Protein AF-A0A9C8DZJ9-F1 (afdb_monomer)

Nearest PDB structures (foldseek):
  3o9x-assembly1_A  TM=4.289E-01  e=2.524E-07  Escherichia coli K-12
  3ga8-assembly1_A  TM=6.488E-01  e=3.042E-04  Escherichia coli K-12
  2kz8-assembly1_A  TM=3.791E-01  e=4.419E-04  Escherichia coli K-12
  3f51-assembly1_A  TM=9.260E-01  e=3.902E-01  Corynebacterium glutamicum
  2auw-assembly1_B  TM=8.516E-01  e=7.271E-01  Nitrosomonas europaea

Radius of gyration: 18.03 Å; Cα contacts (8 Å, |Δi|>4): 158; chains: 1; bounding box: 41×36×46 Å

Solvent-accessible surface area (backbone atoms only — not comparable to full-atom values): 6748 Å² total; per-residue (Å²): 131,87,79,79,80,44,68,26,91,85,73,76,72,28,51,46,39,82,45,65,39,67,48,78,48,75,54,99,89,45,75,49,73,44,66,73,40,46,35,29,34,15,83,74,76,68,52,71,48,67,48,73,73,34,46,56,53,39,50,20,53,54,50,31,54,50,23,52,76,71,76,39,78,30,26,66,54,50,48,52,54,38,51,75,69,73,45,52,58,56,57,49,10,60,75,73,76,44,50,42,68,58,44,50,28,29,51,66,30,76,44,83,78,84,84,132

pLDDT: mean 92.78, std 9.52, range [38.88, 98.19]

Structure (mmCIF, N/CA/C/O backbone):
data_AF-A0A9C8DZJ9-F1
#
_entry.id   AF-A0A9C8DZJ9-F1
#
loop_
_atom_site.group_PDB
_atom_site.id
_atom_site.type_symbol
_atom_site.label_atom_id
_atom_site.label_alt_id
_atom_site.label_comp_id
_atom_site.label_asym_id
_atom_site.label_entity_id
_atom_site.label_seq_id
_atom_site.pdbx_PDB_ins_code
_atom_site.Cartn_x
_atom_site.Cartn_y
_atom_site.Cartn_z
_atom_site.occupancy
_atom_site.B_iso_or_equiv
_atom_site.auth_seq_id
_atom_site.auth_comp_id
_atom_site.auth_asym_id
_atom_site.auth_atom_id
_atom_site.pdbx_PDB_model_num
ATOM 1 N N . MET A 1 1 ? 10.334 19.711 -7.697 1.00 38.88 1 MET A N 1
ATOM 2 C CA . MET A 1 1 ? 10.594 18.361 -7.156 1.00 38.88 1 MET A CA 1
ATOM 3 C C . MET A 1 1 ? 11.655 17.738 -8.043 1.00 38.88 1 MET A C 1
ATOM 5 O O . MET A 1 1 ? 11.349 17.443 -9.191 1.00 38.88 1 MET A O 1
ATOM 9 N N . ASN A 1 2 ? 12.906 17.665 -7.581 1.00 43.28 2 ASN A N 1
ATOM 10 C CA . ASN A 1 2 ? 13.968 17.003 -8.340 1.00 43.28 2 ASN A CA 1
ATOM 11 C C . ASN A 1 2 ? 13.643 15.510 -8.382 1.00 43.28 2 ASN A C 1
ATOM 13 O O . ASN A 1 2 ? 13.609 14.865 -7.340 1.00 43.28 2 ASN A O 1
ATOM 17 N N . GLN A 1 3 ? 13.353 14.977 -9.567 1.00 57.81 3 GLN A N 1
ATOM 18 C CA . GLN A 1 3 ? 13.368 13.535 -9.776 1.00 57.81 3 GLN A CA 1
ATOM 19 C C . GLN A 1 3 ? 14.830 13.099 -9.705 1.00 57.81 3 GLN A C 1
ATOM 21 O O . GLN A 1 3 ? 15.605 13.382 -10.619 1.00 57.81 3 GLN A O 1
ATOM 26 N N . GLU A 1 4 ? 15.223 12.470 -8.600 1.00 70.25 4 GLU A N 1
ATOM 27 C CA . GLU A 1 4 ? 16.491 11.754 -8.544 1.00 70.25 4 GLU A CA 1
ATOM 28 C C . GLU A 1 4 ? 16.457 10.644 -9.592 1.00 70.25 4 GLU A C 1
ATOM 30 O O . GLU A 1 4 ? 15.623 9.738 -9.561 1.00 70.25 4 GLU A O 1
ATOM 35 N N . LYS A 1 5 ? 17.344 10.764 -10.575 1.00 82.06 5 LYS A N 1
ATOM 36 C CA . LYS A 1 5 ? 17.536 9.766 -11.619 1.00 82.06 5 LYS A CA 1
ATOM 37 C C . LYS A 1 5 ? 18.337 8.617 -11.024 1.00 82.06 5 LYS A C 1
ATOM 39 O O . LYS A 1 5 ? 19.529 8.762 -10.764 1.00 82.06 5 LYS A O 1
ATOM 44 N N . ILE A 1 6 ? 17.679 7.485 -10.796 1.00 91.12 6 ILE A N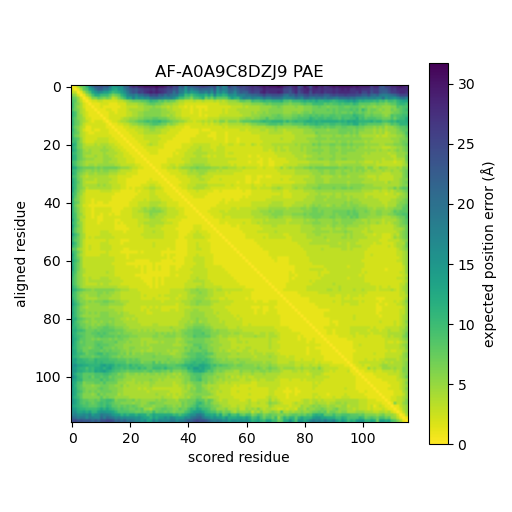 1
ATOM 45 C CA . ILE A 1 6 ? 18.324 6.284 -10.261 1.00 91.12 6 ILE A CA 1
ATOM 46 C C . ILE A 1 6 ? 18.882 5.479 -11.435 1.00 91.12 6 ILE A C 1
ATOM 48 O O . ILE A 1 6 ? 18.128 5.009 -12.288 1.00 91.12 6 ILE A O 1
ATOM 52 N N . LEU A 1 7 ? 20.204 5.323 -11.495 1.00 94.94 7 LEU A N 1
ATOM 53 C CA . LEU A 1 7 ? 20.857 4.487 -12.502 1.00 94.94 7 LEU A CA 1
ATOM 54 C C . LEU A 1 7 ? 20.521 3.009 -12.261 1.00 94.94 7 LEU A C 1
ATOM 56 O O . LEU A 1 7 ? 20.497 2.539 -11.124 1.00 94.94 7 LEU A O 1
ATOM 60 N N . CYS A 1 8 ? 20.268 2.260 -13.331 1.00 95.75 8 CYS A N 1
ATOM 61 C CA . CYS A 1 8 ? 19.975 0.837 -13.244 1.00 95.75 8 CYS A CA 1
ATOM 62 C C . CYS A 1 8 ? 21.192 0.058 -12.712 1.00 95.75 8 CYS A C 1
ATOM 64 O O . CYS A 1 8 ? 22.240 0.081 -13.362 1.00 95.75 8 CYS A O 1
ATOM 66 N N . PRO A 1 9 ? 21.046 -0.717 -11.621 1.00 94.69 9 PRO A N 1
ATOM 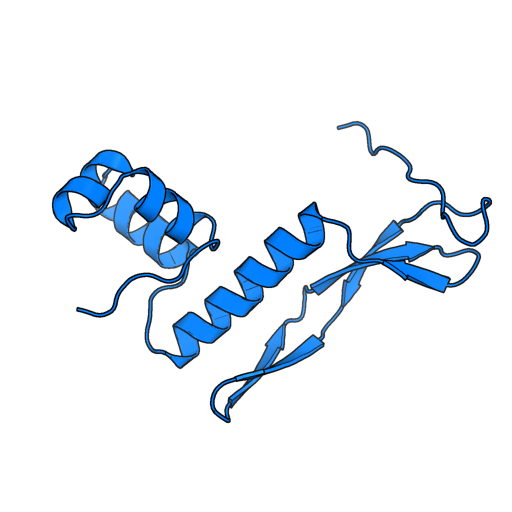67 C CA . PRO A 1 9 ? 22.156 -1.463 -11.025 1.00 94.69 9 PRO A CA 1
ATOM 68 C C . PRO A 1 9 ? 22.577 -2.692 -11.845 1.00 94.69 9 PRO A C 1
ATOM 70 O O . PRO A 1 9 ? 23.585 -3.313 -11.540 1.00 94.69 9 PRO A O 1
ATOM 73 N N . VAL A 1 10 ? 21.794 -3.079 -12.860 1.00 96.38 10 VAL A N 1
ATOM 74 C CA . VAL A 1 10 ? 22.058 -4.276 -13.676 1.00 96.38 10 VAL A CA 1
ATOM 75 C C . VAL A 1 10 ? 22.830 -3.949 -14.947 1.00 96.38 10 VAL A C 1
ATOM 77 O O . VAL A 1 10 ? 23.724 -4.693 -15.332 1.00 96.38 10 VAL A O 1
ATOM 80 N N . CYS A 1 11 ? 22.463 -2.870 -15.641 1.00 96.19 11 CYS A N 1
ATOM 81 C CA . CYS A 1 11 ? 23.101 -2.519 -16.912 1.00 96.19 11 CYS A CA 1
ATOM 82 C C . CYS A 1 11 ? 23.980 -1.276 -16.851 1.00 96.19 11 CYS A C 1
ATOM 84 O O . CYS A 1 11 ? 24.621 -0.988 -17.861 1.00 96.19 11 CYS A O 1
ATOM 86 N N . GLU A 1 12 ? 23.933 -0.526 -15.743 1.00 93.88 12 GLU A N 1
ATOM 87 C CA . GLU A 1 12 ? 24.709 0.697 -15.484 1.00 93.88 12 GLU A CA 1
ATOM 88 C C . GLU A 1 12 ? 24.602 1.768 -16.587 1.00 93.88 12 GLU A C 1
ATOM 90 O O . GLU A 1 12 ? 25.421 2.676 -16.685 1.00 93.88 12 GLU A O 1
ATOM 95 N N . ARG A 1 13 ? 23.578 1.669 -17.444 1.00 92.81 13 ARG A N 1
ATOM 96 C CA . ARG A 1 13 ? 23.386 2.529 -18.622 1.00 92.81 13 ARG A CA 1
ATOM 97 C C . ARG A 1 13 ? 22.026 3.208 -18.641 1.00 92.81 13 ARG A C 1
ATOM 99 O O . ARG A 1 13 ? 21.937 4.384 -18.970 1.00 92.81 13 ARG A O 1
ATOM 106 N N . GLY A 1 14 ? 20.962 2.466 -18.343 1.00 93.06 14 GLY A N 1
ATOM 107 C CA . GLY A 1 14 ? 19.607 3.012 -18.323 1.00 93.06 14 GLY A CA 1
ATOM 108 C C . GLY A 1 14 ? 19.238 3.598 -16.964 1.00 93.06 14 GLY A C 1
ATOM 109 O O . GLY A 1 14 ? 19.707 3.123 -15.935 1.00 93.06 14 GLY A O 1
ATOM 110 N N . GLU A 1 15 ? 18.350 4.586 -16.957 1.00 95.94 15 GLU A N 1
ATOM 111 C CA . GLU A 1 15 ? 17.723 5.117 -15.742 1.00 95.94 15 GLU A CA 1
ATOM 112 C C . GLU A 1 15 ? 16.469 4.296 -15.404 1.00 95.94 15 GLU A C 1
ATOM 114 O O . GLU A 1 15 ? 15.740 3.866 -16.301 1.00 95.94 15 GLU A O 1
ATOM 119 N N . LEU A 1 16 ? 16.224 4.046 -14.119 1.00 96.25 16 LEU A N 1
ATOM 120 C CA . LEU A 1 16 ? 14.994 3.421 -13.645 1.00 96.25 16 LEU A CA 1
ATOM 121 C C . LEU A 1 16 ? 13.822 4.392 -13.802 1.00 96.25 16 LEU A C 1
ATOM 123 O O . LEU A 1 16 ? 13.874 5.529 -13.335 1.00 96.25 16 LEU A O 1
ATOM 127 N N . VAL A 1 17 ? 12.749 3.924 -14.437 1.00 96.06 17 VAL A N 1
ATOM 128 C CA . VAL A 1 17 ? 11.539 4.708 -14.688 1.00 96.06 17 VAL A CA 1
ATOM 129 C C . VAL A 1 17 ? 10.389 4.138 -13.874 1.00 96.06 17 VAL A C 1
ATOM 131 O O . VAL A 1 17 ? 10.104 2.944 -13.949 1.00 96.06 17 VAL A O 1
ATOM 134 N N . PHE A 1 18 ? 9.708 5.002 -13.124 1.00 96.69 18 PHE A N 1
ATOM 135 C CA . PHE A 1 18 ? 8.505 4.646 -12.378 1.00 96.69 18 PHE A CA 1
ATOM 136 C C . PHE A 1 18 ? 7.393 4.166 -13.318 1.00 96.69 18 PHE A C 1
ATOM 138 O O . PHE A 1 18 ? 7.070 4.824 -14.310 1.00 96.69 18 PHE A O 1
ATOM 145 N N . LYS A 1 19 ? 6.769 3.045 -12.968 1.00 97.12 19 LYS A N 1
ATOM 146 C CA . LYS A 1 19 ? 5.643 2.442 -13.672 1.00 97.12 19 LYS A CA 1
ATOM 147 C C . LYS A 1 19 ? 4.595 1.931 -12.694 1.00 97.12 19 LYS A C 1
ATOM 149 O O . LYS A 1 19 ? 4.842 1.780 -11.497 1.00 97.12 19 LYS A O 1
ATOM 154 N N . LYS A 1 20 ? 3.416 1.665 -13.249 1.00 97.88 20 LYS A N 1
ATOM 155 C CA . LYS A 1 20 ? 2.323 0.973 -12.580 1.00 97.88 20 LYS A CA 1
ATOM 156 C C . LYS A 1 20 ? 1.801 -0.154 -13.454 1.00 97.88 20 LYS A C 1
ATOM 158 O O . LYS A 1 20 ? 1.801 -0.017 -14.679 1.00 97.88 20 LYS A O 1
ATOM 163 N N . SER A 1 21 ? 1.361 -1.236 -12.832 1.00 96.88 21 SER A N 1
ATOM 164 C CA . SER A 1 21 ? 0.703 -2.342 -13.519 1.00 96.88 21 SER A CA 1
ATOM 165 C C . SER A 1 21 ? -0.354 -2.998 -12.643 1.00 96.88 21 SER A C 1
ATOM 167 O O . SER A 1 21 ? -0.333 -2.897 -11.413 1.00 96.88 21 SER A O 1
ATOM 169 N N . ALA A 1 22 ? -1.261 -3.709 -13.308 1.00 97.56 22 ALA A N 1
ATOM 170 C CA . ALA A 1 2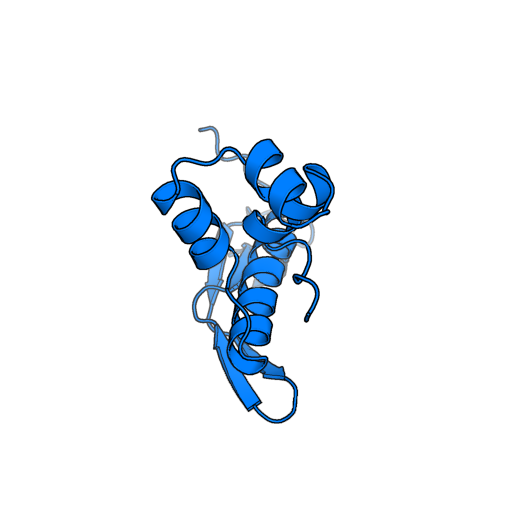2 ? -2.204 -4.579 -12.642 1.00 97.56 22 ALA A CA 1
ATOM 171 C C . ALA A 1 22 ? -1.488 -5.802 -12.054 1.00 97.56 22 ALA A C 1
ATOM 173 O O . ALA A 1 22 ? -0.611 -6.390 -12.690 1.00 97.56 22 ALA A O 1
ATOM 174 N N . SER A 1 23 ? -1.870 -6.210 -10.847 1.00 97.12 23 SER A N 1
ATOM 175 C CA . SER A 1 23 ? -1.464 -7.485 -10.251 1.00 97.12 23 SER A CA 1
ATOM 176 C C . SER A 1 23 ? -2.637 -8.133 -9.533 1.00 97.12 23 SER A C 1
ATOM 178 O O . SER A 1 23 ? -3.382 -7.469 -8.808 1.00 97.12 23 SER A O 1
ATOM 180 N N . SER A 1 24 ? -2.790 -9.438 -9.736 1.00 97.69 24 SER A N 1
ATOM 181 C CA . SER A 1 24 ? -3.831 -10.238 -9.096 1.00 97.69 24 SER A CA 1
ATOM 182 C C . SER A 1 24 ? -3.306 -10.915 -7.832 1.00 97.69 24 SER A C 1
ATOM 184 O O . SER A 1 24 ? -2.184 -11.421 -7.794 1.00 97.69 24 SER A O 1
ATOM 186 N N . TYR A 1 25 ? -4.147 -10.946 -6.806 1.00 97.44 25 TYR A N 1
ATOM 187 C CA . TYR A 1 25 ? -3.862 -11.482 -5.482 1.00 97.44 25 TYR A CA 1
ATOM 188 C C . TYR A 1 25 ? -4.997 -12.398 -5.029 1.00 97.44 25 TYR A C 1
ATOM 190 O O . TYR A 1 25 ? -6.131 -12.285 -5.494 1.00 97.44 25 TYR A O 1
ATOM 198 N N . ARG A 1 26 ? -4.689 -13.278 -4.073 1.00 97.12 26 ARG A N 1
ATOM 199 C CA . ARG A 1 26 ? -5.667 -14.139 -3.406 1.00 97.12 26 ARG A CA 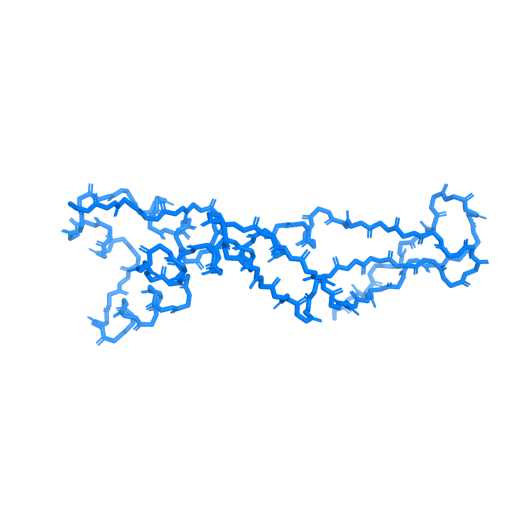1
ATOM 200 C C . ARG A 1 26 ? -5.547 -13.991 -1.898 1.00 97.12 26 ARG A C 1
ATOM 202 O O . ARG A 1 26 ? -4.467 -14.187 -1.344 1.00 97.12 26 ARG A O 1
ATOM 209 N N . TYR A 1 27 ? -6.660 -13.711 -1.230 1.00 97.62 27 TYR A N 1
ATOM 210 C CA . TYR A 1 27 ? -6.727 -13.574 0.222 1.00 97.62 27 TYR A CA 1
ATOM 211 C C . TYR A 1 27 ? -8.003 -14.212 0.769 1.00 97.62 27 TYR A C 1
ATOM 213 O O . TYR A 1 27 ? -9.094 -13.932 0.286 1.00 97.62 27 TYR A O 1
ATOM 221 N N . LYS A 1 28 ? -7.874 -15.119 1.749 1.00 96.44 28 LYS A N 1
ATOM 222 C CA . LYS A 1 28 ? -9.001 -15.867 2.353 1.00 96.44 28 LYS A CA 1
ATOM 223 C C . LYS A 1 28 ? -9.967 -16.498 1.329 1.00 96.44 28 LYS A C 1
ATOM 225 O O . LYS A 1 28 ? -11.161 -16.604 1.567 1.00 96.44 28 LYS A O 1
ATOM 230 N N . GLY A 1 29 ? -9.442 -16.938 0.184 1.00 96.62 29 GLY A N 1
ATOM 231 C CA . GLY A 1 29 ? -10.238 -17.544 -0.891 1.00 96.62 29 GLY A CA 1
ATOM 232 C C . GLY A 1 29 ? -10.911 -16.551 -1.844 1.00 96.62 29 GLY A C 1
ATOM 233 O O . GLY A 1 29 ? -11.516 -16.999 -2.813 1.00 96.62 29 GLY A O 1
ATOM 234 N N . HIS A 1 30 ? -10.760 -15.246 -1.619 1.00 96.69 30 HIS A N 1
ATOM 235 C CA . HIS A 1 30 ? -11.182 -14.189 -2.532 1.00 96.69 30 HIS A CA 1
ATOM 236 C C . HIS A 1 30 ? -10.025 -13.793 -3.449 1.00 96.69 30 HIS A C 1
ATOM 238 O O . HIS A 1 30 ? -8.929 -13.490 -2.972 1.00 96.69 30 HIS A O 1
ATOM 244 N N . ASP A 1 31 ? -10.279 -13.784 -4.754 1.00 97.62 31 ASP A N 1
ATOM 245 C CA . ASP A 1 31 ? -9.350 -13.258 -5.750 1.00 97.62 31 ASP A CA 1
ATOM 246 C C . ASP A 1 31 ? -9.688 -11.783 -6.020 1.00 97.62 31 ASP A C 1
ATOM 248 O O . ASP A 1 31 ? -10.855 -11.427 -6.194 1.00 97.62 31 ASP A O 1
ATOM 252 N N . PHE A 1 32 ? -8.676 -10.917 -6.042 1.00 97.62 32 PHE A N 1
ATOM 253 C CA . PHE A 1 32 ? -8.830 -9.490 -6.334 1.00 97.62 32 PHE A CA 1
ATOM 254 C C . PHE A 1 32 ? -7.657 -8.975 -7.170 1.00 97.62 32 PHE A C 1
ATOM 256 O O . PHE A 1 32 ? -6.581 -9.571 -7.183 1.00 97.62 32 PHE A O 1
ATOM 263 N N . THR A 1 33 ? -7.862 -7.867 -7.883 1.00 97.94 33 THR A N 1
ATOM 264 C CA . THR A 1 33 ? -6.828 -7.238 -8.716 1.00 97.94 33 THR A CA 1
ATOM 265 C C . THR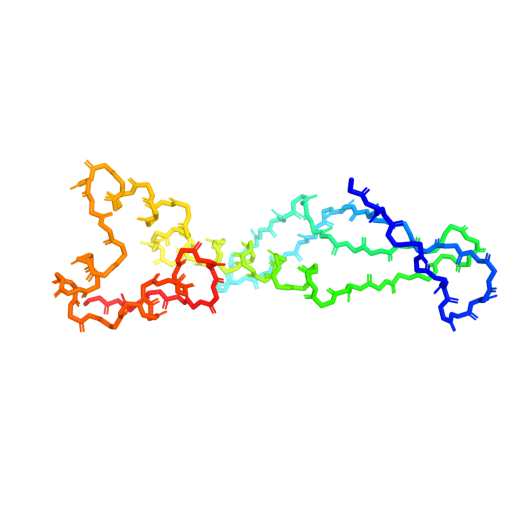 A 1 33 ? -6.623 -5.794 -8.287 1.00 97.94 33 THR A C 1
ATOM 267 O O . THR A 1 33 ? -7.585 -5.063 -8.059 1.00 97.94 33 THR A O 1
ATOM 270 N N . LEU A 1 34 ? -5.359 -5.397 -8.163 1.00 97.44 34 LEU A N 1
ATOM 271 C CA . LEU A 1 34 ? -4.951 -4.015 -7.946 1.00 97.44 34 LEU A CA 1
ATOM 272 C C . LEU A 1 34 ? -4.331 -3.483 -9.233 1.00 97.44 34 LEU A C 1
ATOM 274 O O . LEU A 1 34 ? -3.297 -3.988 -9.650 1.00 97.44 34 LEU A O 1
ATOM 278 N N . GLU A 1 35 ? -4.942 -2.459 -9.829 1.00 96.69 35 GLU A N 1
ATOM 279 C CA . GLU A 1 35 ? -4.536 -1.878 -11.125 1.00 96.69 35 GLU A CA 1
ATOM 280 C C . GLU A 1 35 ? -3.270 -1.000 -11.049 1.00 96.69 35 GLU A C 1
ATOM 282 O O . GLU A 1 35 ? -2.619 -0.730 -12.056 1.00 96.69 35 GLU A O 1
ATOM 287 N N . ASP A 1 36 ? -2.917 -0.542 -9.845 1.00 95.69 36 ASP A N 1
ATOM 288 C CA . ASP A 1 36 ? -1.921 0.509 -9.608 1.00 95.69 36 ASP A CA 1
ATOM 289 C C . ASP A 1 36 ? -0.732 0.030 -8.749 1.00 95.69 36 ASP A C 1
ATOM 291 O O . ASP A 1 36 ? -0.262 0.758 -7.865 1.00 95.69 36 ASP A O 1
ATOM 295 N N . ILE A 1 37 ? -0.239 -1.193 -8.965 1.00 97.94 37 ILE A N 1
ATOM 296 C CA . ILE A 1 37 ? 0.976 -1.664 -8.285 1.00 97.94 37 ILE A CA 1
ATOM 297 C C . ILE A 1 37 ? 2.192 -0.954 -8.862 1.00 97.94 37 ILE A C 1
ATOM 299 O O . ILE A 1 37 ? 2.452 -1.003 -10.059 1.00 97.94 37 ILE A O 1
ATOM 303 N N . GLU A 1 38 ? 2.934 -0.274 -7.995 1.00 98.19 38 GLU A N 1
ATOM 304 C CA . GLU A 1 38 ? 4.074 0.551 -8.376 1.00 98.19 38 GLU A CA 1
ATOM 305 C C . GLU A 1 38 ? 5.366 -0.256 -8.428 1.00 98.19 38 GLU A C 1
ATOM 307 O O . GLU A 1 38 ? 5.681 -1.003 -7.504 1.00 98.19 38 GLU A O 1
ATOM 312 N N . PHE A 1 39 ? 6.151 -0.030 -9.472 1.00 97.69 39 PHE A N 1
ATOM 313 C CA . PHE A 1 39 ? 7.496 -0.569 -9.624 1.00 97.69 39 PHE A CA 1
ATOM 314 C C . PHE A 1 39 ? 8.330 0.384 -10.480 1.00 97.69 39 PHE A C 1
ATOM 316 O O . PHE A 1 39 ? 7.836 1.381 -11.011 1.00 97.69 39 PHE A O 1
ATOM 323 N N . CYS A 1 40 ? 9.618 0.123 -10.584 1.00 97.31 40 CYS A N 1
ATOM 324 C CA . CYS A 1 40 ? 10.528 0.810 -11.475 1.00 97.31 40 CYS A CA 1
ATOM 325 C C . CYS A 1 40 ? 11.050 -0.176 -12.514 1.00 97.31 40 CYS A C 1
ATOM 327 O O . CYS A 1 40 ? 11.366 -1.316 -12.188 1.00 97.31 40 CYS A O 1
ATOM 329 N N . GLU A 1 41 ? 11.183 0.278 -13.754 1.00 97.31 41 GLU A N 1
ATOM 330 C CA . GLU A 1 41 ? 11.710 -0.526 -14.853 1.00 97.31 41 GLU A CA 1
ATOM 331 C C . GLU A 1 41 ? 12.832 0.228 -15.568 1.00 97.31 41 GLU A C 1
ATOM 333 O O . GLU A 1 41 ? 12.708 1.415 -15.873 1.00 97.31 41 GLU A O 1
ATOM 338 N N . CYS A 1 42 ? 13.925 -0.465 -15.878 1.00 97.31 42 CYS A N 1
ATOM 339 C CA . CYS A 1 42 ? 14.948 0.042 -16.777 1.00 97.31 42 CYS A CA 1
ATOM 340 C C . CYS A 1 42 ? 14.536 -0.195 -18.242 1.00 97.31 42 CYS A C 1
ATOM 342 O O . CYS A 1 42 ? 14.470 -1.350 -18.670 1.00 97.31 42 CYS A O 1
ATOM 344 N N . PRO A 1 43 ? 14.362 0.847 -19.073 1.00 96.06 43 PRO A N 1
ATOM 345 C CA . PRO A 1 43 ? 14.005 0.664 -20.478 1.00 96.06 43 PRO A CA 1
ATOM 346 C C . PRO A 1 43 ? 15.140 0.043 -21.312 1.00 96.06 43 PRO A C 1
ATOM 348 O O . PRO A 1 43 ? 14.868 -0.553 -22.349 1.00 96.06 43 PRO A O 1
ATOM 351 N N . ALA A 1 44 ? 16.400 0.149 -20.867 1.00 96.75 44 ALA A N 1
ATOM 352 C CA . ALA A 1 44 ? 17.563 -0.349 -21.606 1.00 96.75 44 ALA A CA 1
ATOM 353 C C . ALA A 1 44 ? 17.771 -1.868 -21.475 1.00 96.75 44 ALA A C 1
ATOM 355 O O . ALA A 1 44 ? 18.198 -2.509 -22.432 1.00 96.75 44 ALA A O 1
ATOM 356 N N . CYS A 1 45 ? 17.496 -2.447 -20.301 1.00 96.56 45 CYS A N 1
ATOM 357 C CA . CYS A 1 45 ? 17.714 -3.876 -20.042 1.00 96.56 45 CYS A CA 1
ATOM 358 C C . CYS A 1 45 ? 16.488 -4.618 -19.498 1.00 96.56 45 CYS A C 1
ATOM 360 O O . CYS A 1 45 ? 16.595 -5.804 -19.206 1.00 96.56 45 CYS A O 1
ATOM 362 N N . ARG A 1 46 ? 15.340 -3.939 -19.364 1.00 97.00 46 ARG A N 1
ATOM 363 C CA . ARG A 1 46 ? 14.075 -4.488 -18.844 1.00 97.00 46 ARG A CA 1
ATOM 364 C C . ARG A 1 46 ? 14.129 -4.953 -17.382 1.00 97.00 46 ARG A C 1
ATOM 366 O O . ARG A 1 46 ? 13.230 -5.657 -16.947 1.00 97.00 46 ARG A O 1
ATOM 373 N N . TYR A 1 47 ? 15.158 -4.568 -16.624 1.00 97.00 47 TYR A N 1
ATOM 374 C CA . TYR A 1 47 ? 15.231 -4.868 -15.194 1.00 97.00 47 TYR A CA 1
ATOM 375 C C . TYR A 1 47 ? 14.099 -4.170 -14.438 1.00 97.00 47 TYR A C 1
ATOM 377 O O . TYR A 1 47 ? 13.938 -2.957 -14.577 1.00 97.00 47 TYR A O 1
ATOM 385 N N . GLU A 1 48 ? 13.367 -4.928 -13.628 1.00 96.75 48 GLU A N 1
ATOM 386 C CA . GLU A 1 48 ? 12.274 -4.445 -12.787 1.00 96.75 48 GLU A CA 1
ATOM 387 C C . GLU A 1 48 ? 12.655 -4.526 -11.309 1.00 96.75 48 GLU A C 1
ATOM 389 O O . GLU A 1 48 ? 13.290 -5.483 -10.861 1.00 96.75 48 GLU A O 1
ATOM 394 N N . VAL A 1 49 ? 12.260 -3.513 -10.544 1.00 96.62 49 VAL A N 1
ATOM 395 C CA . VAL A 1 49 ? 12.497 -3.441 -9.102 1.00 96.62 49 VAL A CA 1
ATOM 396 C C . VAL A 1 49 ? 11.379 -2.666 -8.420 1.00 96.62 49 VAL A C 1
ATOM 398 O O . VAL A 1 49 ? 10.913 -1.656 -8.938 1.00 96.62 49 VAL A O 1
ATOM 401 N N . ILE A 1 50 ? 10.959 -3.114 -7.241 1.00 97.00 50 ILE A N 1
ATOM 402 C CA . ILE A 1 50 ? 10.069 -2.349 -6.363 1.00 97.00 50 ILE A CA 1
ATOM 403 C C . ILE A 1 50 ? 10.949 -1.634 -5.340 1.00 97.00 50 ILE A C 1
ATOM 405 O O . ILE A 1 50 ? 11.643 -2.275 -4.552 1.00 97.00 50 ILE A O 1
ATOM 409 N N . MET A 1 51 ? 10.935 -0.304 -5.362 1.00 95.38 51 MET A N 1
ATOM 410 C CA . MET A 1 51 ? 11.687 0.522 -4.415 1.00 95.38 51 MET A CA 1
ATOM 411 C C . MET A 1 51 ? 11.028 0.505 -3.024 1.00 95.38 51 MET A C 1
ATOM 413 O O . MET A 1 51 ? 9.815 0.292 -2.937 1.00 95.38 51 MET A O 1
ATOM 417 N N . PRO A 1 52 ? 11.766 0.777 -1.931 1.00 94.69 52 PRO A N 1
ATOM 418 C CA . PRO A 1 52 ? 11.215 0.743 -0.572 1.00 94.69 52 PRO A CA 1
ATOM 419 C C . PRO A 1 52 ? 9.927 1.563 -0.393 1.00 94.69 52 PRO A C 1
ATOM 421 O O . PRO A 1 52 ? 8.945 1.076 0.167 1.00 94.69 52 PRO A O 1
ATOM 424 N N . GLU A 1 53 ? 9.874 2.776 -0.944 1.00 93.25 53 GLU A N 1
ATOM 425 C CA . GLU A 1 53 ? 8.703 3.652 -0.850 1.00 93.25 53 GLU A CA 1
ATOM 426 C C . GLU A 1 53 ? 7.525 3.126 -1.686 1.00 93.25 53 GLU A C 1
AT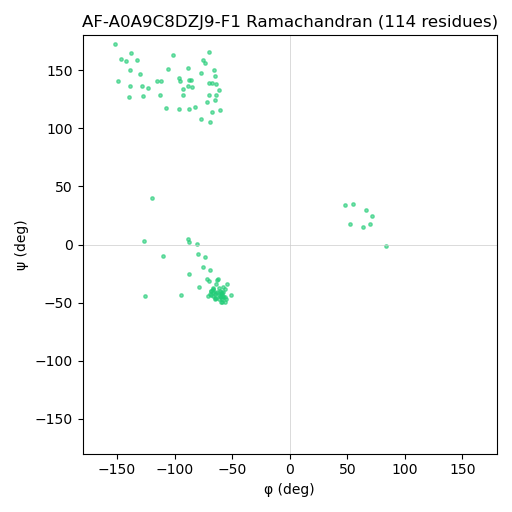OM 428 O O . GLU A 1 53 ? 6.365 3.326 -1.324 1.00 93.25 53 GLU A O 1
ATOM 433 N N . GLN A 1 54 ? 7.808 2.451 -2.807 1.00 96.56 54 GLN A N 1
ATOM 434 C CA . GLN A 1 54 ? 6.787 1.771 -3.613 1.00 96.56 54 GLN A CA 1
ATOM 435 C C . GLN A 1 54 ? 6.234 0.556 -2.864 1.00 96.56 54 GLN A C 1
ATOM 437 O O . GLN A 1 54 ? 5.018 0.385 -2.829 1.00 96.56 54 GLN A O 1
ATOM 442 N N . SER A 1 55 ? 7.095 -0.234 -2.208 1.00 96.75 55 SER A N 1
ATOM 443 C CA . SER A 1 55 ? 6.681 -1.380 -1.386 1.00 96.75 55 SER A CA 1
ATOM 444 C C . SER A 1 55 ? 5.702 -0.940 -0.307 1.00 96.75 55 SER A C 1
ATOM 446 O O . SER A 1 55 ? 4.599 -1.473 -0.230 1.00 96.75 55 SER A O 1
ATOM 448 N N . GLN A 1 56 ? 6.039 0.113 0.444 1.00 95.38 56 GLN A N 1
ATOM 449 C CA . GLN A 1 56 ? 5.177 0.626 1.509 1.00 95.38 56 GLN A CA 1
ATOM 450 C C . GLN A 1 56 ? 3.788 1.039 0.984 1.00 95.38 56 GLN A C 1
ATOM 452 O O . GLN A 1 56 ? 2.763 0.678 1.569 1.00 95.38 56 GLN A O 1
ATOM 457 N N . ARG A 1 57 ? 3.726 1.750 -0.153 1.00 96.06 57 ARG A N 1
ATOM 458 C CA . ARG A 1 57 ? 2.450 2.158 -0.770 1.00 96.06 57 ARG A CA 1
ATOM 459 C C . ARG A 1 57 ? 1.660 0.978 -1.335 1.00 96.06 57 ARG A C 1
ATOM 461 O O . ARG A 1 57 ? 0.438 0.942 -1.185 1.00 96.06 57 ARG A O 1
ATOM 468 N N . ASN A 1 58 ? 2.331 0.019 -1.967 1.00 97.62 58 ASN A N 1
ATOM 469 C CA . ASN A 1 58 ? 1.699 -1.184 -2.507 1.00 97.62 58 ASN A CA 1
ATOM 470 C C . ASN A 1 58 ? 1.122 -2.052 -1.385 1.00 97.62 58 ASN A C 1
ATOM 472 O O . ASN A 1 58 ? -0.040 -2.443 -1.450 1.00 97.62 58 ASN A O 1
ATOM 476 N N . GLU A 1 59 ? 1.881 -2.277 -0.313 1.00 96.69 59 GLU A N 1
ATOM 477 C CA . GLU A 1 59 ? 1.415 -2.998 0.872 1.00 96.69 59 GLU A CA 1
ATOM 478 C C . GLU A 1 59 ? 0.202 -2.319 1.509 1.00 96.69 59 GLU A C 1
ATOM 480 O O . GLU A 1 59 ? -0.750 -2.999 1.887 1.00 96.69 59 GLU A O 1
ATOM 485 N N . ALA A 1 60 ? 0.193 -0.985 1.609 1.00 96.44 60 ALA A N 1
ATOM 486 C CA . ALA A 1 60 ? -0.965 -0.249 2.113 1.00 96.44 60 ALA A CA 1
ATOM 487 C C . ALA A 1 60 ? -2.224 -0.496 1.259 1.00 96.44 60 ALA A C 1
ATOM 489 O O . ALA A 1 60 ? -3.305 -0.693 1.812 1.00 96.44 60 ALA A O 1
ATOM 490 N N . ARG A 1 61 ? -2.099 -0.538 -0.078 1.00 96.94 61 ARG A N 1
ATOM 491 C CA . ARG A 1 61 ? -3.212 -0.871 -0.995 1.00 96.94 61 ARG A CA 1
ATOM 492 C C . ARG A 1 61 ? -3.697 -2.309 -0.814 1.00 96.94 61 ARG A C 1
ATOM 494 O O . ARG A 1 61 ? -4.896 -2.524 -0.687 1.00 96.94 61 ARG A O 1
ATOM 501 N N . ILE A 1 62 ? -2.779 -3.272 -0.745 1.00 97.06 62 ILE A N 1
ATOM 502 C CA . ILE A 1 62 ? -3.107 -4.689 -0.515 1.00 97.06 62 ILE A CA 1
ATOM 503 C C . ILE A 1 62 ? -3.840 -4.857 0.822 1.00 97.06 62 ILE A C 1
ATOM 505 O O . ILE A 1 62 ? -4.873 -5.516 0.895 1.00 97.06 62 ILE A O 1
ATOM 509 N N . ARG A 1 63 ? -3.344 -4.209 1.882 1.00 97.00 63 ARG A N 1
ATOM 510 C CA . ARG A 1 63 ? -3.950 -4.250 3.218 1.00 97.00 63 ARG A CA 1
ATOM 511 C C . ARG A 1 63 ? -5.348 -3.630 3.242 1.00 97.00 63 ARG A C 1
ATOM 513 O O . ARG A 1 63 ? -6.198 -4.123 3.975 1.00 97.00 63 ARG A O 1
ATOM 520 N N . ASP A 1 64 ? -5.604 -2.593 2.449 1.00 97.06 64 ASP A N 1
ATOM 521 C CA . ASP A 1 64 ? -6.952 -2.033 2.314 1.00 97.06 64 ASP A CA 1
ATOM 522 C C . ASP A 1 64 ? -7.924 -3.001 1.630 1.00 97.06 64 ASP A C 1
ATOM 524 O O . ASP A 1 64 ? -9.056 -3.120 2.090 1.00 97.06 64 ASP A O 1
ATOM 528 N N . GLU A 1 65 ? -7.502 -3.755 0.611 1.00 97.12 65 GLU A N 1
ATOM 529 C CA . GLU A 1 65 ? -8.355 -4.810 0.040 1.00 97.12 65 GLU A CA 1
ATOM 530 C C . GLU A 1 65 ? -8.592 -5.955 1.029 1.00 97.12 65 GLU A C 1
ATOM 532 O O . GLU A 1 65 ? -9.720 -6.424 1.172 1.00 97.12 65 GLU A O 1
ATOM 537 N N . HIS A 1 66 ? -7.573 -6.351 1.797 1.00 96.94 66 HIS A N 1
ATOM 538 C CA . HIS A 1 66 ? -7.759 -7.323 2.878 1.00 96.94 66 HIS A CA 1
ATOM 539 C C . HIS A 1 66 ? -8.767 -6.825 3.922 1.00 96.94 66 HIS A C 1
ATOM 541 O O . HIS A 1 66 ? -9.636 -7.586 4.336 1.00 96.94 66 HIS A O 1
ATOM 547 N N . ARG A 1 67 ? -8.694 -5.545 4.316 1.00 96.12 67 ARG A N 1
ATOM 548 C CA . ARG A 1 67 ? -9.667 -4.925 5.228 1.00 96.12 67 ARG A CA 1
ATOM 549 C C . ARG A 1 67 ? -11.080 -4.983 4.662 1.00 96.12 67 ARG A C 1
ATOM 551 O O . ARG A 1 67 ? -11.973 -5.420 5.375 1.00 96.12 67 ARG A O 1
ATOM 558 N N . LYS A 1 68 ? -11.279 -4.635 3.387 1.00 95.94 68 LYS A N 1
ATOM 559 C CA . LYS A 1 68 ? -12.597 -4.736 2.736 1.00 95.94 68 LYS A CA 1
ATOM 560 C C . LYS A 1 68 ? -13.146 -6.161 2.773 1.00 95.94 68 LYS A C 1
ATOM 562 O O . LYS A 1 68 ? -14.308 -6.348 3.120 1.00 95.94 68 LYS A O 1
ATOM 567 N N . ILE A 1 69 ? -12.312 -7.157 2.459 1.00 96.50 69 ILE A N 1
ATOM 568 C CA . ILE A 1 69 ? -12.684 -8.581 2.521 1.00 96.50 69 ILE A CA 1
ATOM 569 C C . ILE A 1 69 ? -13.058 -8.986 3.956 1.00 96.50 69 ILE A C 1
ATOM 571 O O . ILE A 1 69 ? -14.011 -9.734 4.158 1.00 96.50 69 ILE A O 1
ATOM 575 N N . ASP A 1 70 ? -12.355 -8.446 4.949 1.00 95.38 70 ASP A N 1
ATOM 576 C CA . ASP A 1 70 ? -12.599 -8.700 6.370 1.00 95.38 70 ASP A CA 1
ATOM 577 C C . ASP A 1 70 ? -13.760 -7.875 6.962 1.00 95.38 70 ASP A C 1
ATOM 579 O O . ASP A 1 70 ? -14.055 -8.006 8.149 1.00 95.38 70 ASP A O 1
ATOM 583 N N . GLY A 1 71 ? -14.431 -7.032 6.167 1.00 95.12 71 GLY A N 1
ATOM 584 C CA . GLY A 1 71 ? -15.509 -6.154 6.641 1.00 95.12 71 GLY A CA 1
ATOM 585 C C . GLY A 1 71 ? -15.022 -4.996 7.520 1.00 95.12 71 GLY A C 1
ATOM 586 O O . GLY A 1 71 ? -15.769 -4.475 8.346 1.00 95.12 71 GLY A O 1
ATOM 587 N N . LEU A 1 72 ? -13.759 -4.606 7.362 1.00 95.50 72 LEU A N 1
ATOM 588 C CA . LEU A 1 72 ? -13.075 -3.561 8.108 1.00 95.50 72 LEU A CA 1
ATOM 589 C C . LEU A 1 72 ? -12.900 -2.294 7.259 1.00 95.50 72 LEU A C 1
ATOM 591 O O . LEU A 1 72 ? -12.730 -2.356 6.044 1.00 95.50 72 LEU A O 1
ATOM 595 N N . PHE A 1 73 ? -12.864 -1.135 7.919 1.00 95.12 73 PHE A N 1
ATOM 596 C CA . PHE A 1 73 ? -12.580 0.143 7.264 1.00 95.12 73 PHE A CA 1
ATOM 597 C C . PHE A 1 73 ? -11.165 0.199 6.674 1.00 95.12 73 PHE A C 1
ATOM 599 O O . PHE A 1 73 ? -10.184 -0.201 7.308 1.00 95.12 73 PHE A O 1
ATOM 606 N N . THR A 1 74 ? -11.056 0.756 5.476 1.00 96.50 74 THR A N 1
ATOM 607 C CA . THR A 1 74 ? -9.794 1.117 4.825 1.00 96.50 74 THR A CA 1
ATOM 608 C C . THR A 1 74 ? -9.130 2.304 5.512 1.00 96.50 74 THR A C 1
ATOM 610 O O . THR A 1 74 ? -9.755 3.054 6.263 1.00 96.50 74 THR A O 1
ATOM 613 N N . ARG A 1 75 ? -7.848 2.537 5.213 1.00 95.25 75 ARG A N 1
ATOM 614 C CA . ARG A 1 75 ? -7.111 3.680 5.770 1.00 95.25 75 ARG A CA 1
ATOM 615 C C . ARG A 1 75 ? -7.769 5.031 5.448 1.00 95.25 75 ARG A C 1
ATOM 617 O O . ARG A 1 75 ? -7.770 5.926 6.287 1.00 95.25 75 ARG A O 1
ATOM 624 N N . VAL A 1 76 ? -8.343 5.150 4.245 1.00 95.38 76 VAL A N 1
ATOM 625 C CA . VAL A 1 76 ? -9.017 6.365 3.762 1.00 95.38 76 VAL A CA 1
ATOM 626 C C . VAL A 1 76 ? -10.334 6.566 4.502 1.00 95.38 76 VAL A C 1
ATOM 628 O O . VAL A 1 76 ? -10.606 7.667 4.968 1.00 95.38 76 VAL A O 1
ATOM 631 N N . GLU A 1 77 ? -11.118 5.502 4.677 1.00 96.44 77 GLU A N 1
ATOM 632 C CA . GLU A 1 77 ? -12.374 5.567 5.429 1.00 96.44 77 GLU A CA 1
ATOM 633 C C . GLU A 1 77 ? -12.136 5.922 6.898 1.00 96.44 77 GLU A C 1
ATOM 635 O O . GLU A 1 77 ? -12.855 6.760 7.433 1.00 96.44 77 GLU A O 1
ATOM 640 N N . ILE A 1 78 ? -11.103 5.360 7.540 1.00 94.62 78 ILE A N 1
ATOM 641 C CA . ILE A 1 78 ? -10.740 5.704 8.926 1.00 94.62 78 ILE A CA 1
ATOM 642 C C . ILE A 1 78 ? -10.433 7.202 9.049 1.00 94.62 78 ILE A C 1
ATOM 644 O O . ILE A 1 78 ? -11.000 7.871 9.917 1.00 94.62 78 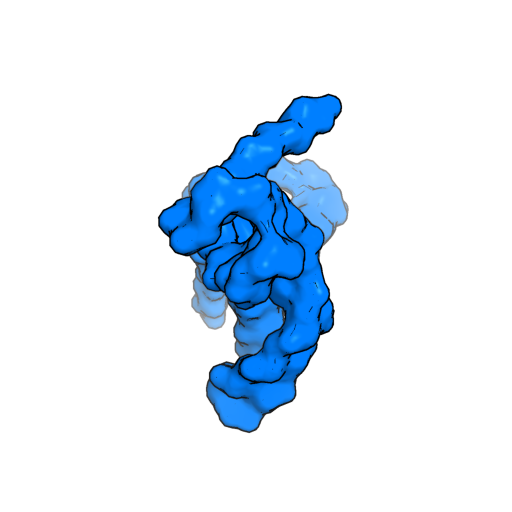ILE A O 1
ATOM 648 N N . ALA A 1 79 ? -9.585 7.737 8.165 1.00 95.12 79 ALA A N 1
ATOM 649 C CA . ALA A 1 79 ? -9.245 9.158 8.160 1.00 95.12 79 ALA A CA 1
ATOM 650 C C . ALA A 1 79 ? -10.482 10.035 7.922 1.00 95.12 79 ALA A C 1
ATOM 652 O O . ALA A 1 79 ? -10.704 11.013 8.637 1.00 95.12 79 ALA A O 1
ATOM 653 N N . GLN A 1 80 ? -11.335 9.646 6.975 1.00 96.56 80 GLN A N 1
ATOM 654 C CA . GLN A 1 80 ? -12.529 10.404 6.627 1.00 96.56 80 GLN A CA 1
ATOM 655 C C . GLN A 1 80 ? -13.577 10.389 7.745 1.00 96.56 80 GLN A C 1
ATOM 657 O O . GLN A 1 80 ? -14.164 11.424 8.051 1.00 96.56 80 GLN A O 1
ATOM 662 N N . ILE A 1 81 ? -13.775 9.251 8.415 1.00 95.00 81 ILE A N 1
ATOM 663 C CA . ILE A 1 81 ? -14.625 9.157 9.608 1.00 95.00 81 ILE A CA 1
ATOM 664 C C . ILE A 1 81 ? -14.087 10.091 10.695 1.00 95.00 81 ILE A C 1
ATOM 666 O O . ILE A 1 81 ? -14.844 10.905 11.220 1.00 95.00 81 ILE A O 1
ATOM 670 N N . ARG A 1 82 ? -12.784 10.033 11.003 1.00 95.94 82 ARG A N 1
ATOM 671 C CA . ARG A 1 82 ? -12.160 10.917 11.998 1.00 95.94 82 ARG A CA 1
ATOM 672 C C . ARG A 1 82 ? -12.408 12.396 11.674 1.00 95.94 82 ARG A C 1
ATOM 674 O O . ARG A 1 82 ? -12.765 13.170 12.564 1.00 95.94 82 ARG A O 1
ATOM 681 N N . GLU A 1 83 ? -12.212 12.786 10.419 1.00 96.19 83 GLU A N 1
ATOM 682 C CA . GLU A 1 83 ? -12.377 14.167 9.951 1.00 96.19 83 GLU A CA 1
ATOM 683 C C . GLU A 1 83 ? -13.830 14.638 10.003 1.00 96.19 83 GLU A C 1
ATOM 685 O O . GLU A 1 83 ? -14.078 15.773 10.411 1.00 96.19 83 GLU A O 1
ATOM 690 N N . ASN A 1 84 ? -14.786 13.760 9.694 1.00 97.12 84 ASN A N 1
ATOM 691 C CA . ASN A 1 84 ? -16.218 14.046 9.810 1.00 97.12 84 ASN A CA 1
ATOM 692 C C . ASN A 1 84 ? -16.646 14.337 11.256 1.00 97.12 84 ASN A C 1
ATOM 694 O O . ASN A 1 84 ? -17.573 15.109 11.480 1.00 97.12 84 ASN A O 1
ATOM 698 N N . PHE A 1 85 ? -15.959 13.752 12.241 1.00 96.19 85 PHE A N 1
ATOM 699 C CA . PHE A 1 85 ? -16.154 14.062 13.661 1.00 96.19 85 PHE A CA 1
ATOM 700 C C . PHE A 1 85 ? -15.279 15.225 14.160 1.00 96.19 85 PHE A C 1
ATOM 702 O O . PHE A 1 85 ? -15.285 15.524 15.353 1.00 96.19 85 PHE A O 1
ATOM 709 N N . HIS A 1 86 ? -14.530 15.887 13.272 1.00 96.69 86 HIS A N 1
ATOM 710 C CA . HIS A 1 86 ? -13.605 16.978 13.595 1.00 96.69 86 HIS A CA 1
ATOM 711 C C . HIS A 1 86 ? -12.559 16.605 14.657 1.00 96.69 86 HIS A C 1
ATOM 713 O O . HIS A 1 86 ? -12.156 17.431 15.478 1.00 96.69 86 HIS A O 1
ATOM 719 N N . LEU A 1 87 ? -12.105 15.349 14.638 1.00 95.81 87 LEU A N 1
ATOM 720 C CA . LEU A 1 87 ? -11.131 14.833 15.590 1.00 95.81 87 LEU A CA 1
ATOM 721 C C . LEU A 1 87 ? -9.706 14.894 15.027 1.00 95.81 87 LEU A C 1
ATOM 723 O O . LEU A 1 87 ? -9.435 14.603 13.858 1.00 95.81 87 LEU A O 1
ATOM 727 N N . THR A 1 88 ? -8.755 15.196 15.902 1.00 95.19 88 THR A N 1
ATOM 728 C CA . THR A 1 88 ? -7.337 14.892 15.668 1.00 95.19 88 THR A CA 1
ATOM 729 C C . THR A 1 88 ? -7.077 13.395 15.862 1.00 95.19 88 THR A C 1
ATOM 731 O O . THR A 1 88 ? -7.833 12.710 16.555 1.00 95.19 88 THR A O 1
ATOM 734 N N . GLN A 1 89 ? -5.985 12.868 15.293 1.00 92.56 89 GLN A N 1
ATOM 735 C CA . GLN A 1 89 ? -5.593 11.463 15.495 1.00 92.56 89 GLN A CA 1
ATOM 736 C C . GLN A 1 89 ? -5.430 11.125 16.985 1.00 92.56 89 GLN A C 1
ATOM 738 O O . GLN A 1 89 ? -5.852 10.060 17.423 1.00 92.56 89 GLN A O 1
ATOM 743 N N . SER A 1 90 ? -4.880 12.048 17.783 1.00 94.12 90 SER A N 1
ATOM 744 C CA . SER A 1 90 ? -4.717 11.872 19.231 1.00 94.12 90 SER A CA 1
ATOM 745 C C . SER A 1 90 ? -6.052 11.789 19.971 1.00 94.12 90 SER A C 1
ATOM 747 O O . SER A 1 90 ? -6.205 10.942 20.846 1.00 94.12 90 SER A O 1
ATOM 749 N N . GLN A 1 91 ? -7.026 12.635 19.613 1.00 95.00 91 GLN A N 1
ATOM 750 C CA . GLN A 1 91 ? -8.365 12.584 20.210 1.00 95.00 91 GLN A CA 1
ATOM 751 C C . GLN A 1 91 ? -9.092 11.292 19.835 1.00 95.00 91 GLN A C 1
ATOM 753 O O . GLN A 1 91 ? -9.674 10.650 20.703 1.00 95.00 91 GLN A O 1
ATOM 758 N N . ALA A 1 92 ? -9.023 10.882 18.565 1.00 93.31 92 ALA A N 1
ATOM 759 C CA . ALA A 1 92 ? -9.613 9.624 18.121 1.00 93.31 92 ALA A CA 1
ATOM 760 C C . ALA A 1 92 ? -8.981 8.425 18.844 1.00 93.31 92 ALA A C 1
ATOM 762 O O . ALA A 1 92 ? -9.696 7.597 19.399 1.00 93.31 92 ALA A O 1
ATOM 763 N N . ALA A 1 93 ? -7.650 8.377 18.933 1.00 92.62 93 ALA A N 1
ATOM 764 C CA . ALA A 1 93 ? -6.939 7.330 19.658 1.00 92.62 93 ALA A CA 1
ATOM 765 C C . ALA A 1 93 ? -7.386 7.235 21.127 1.00 92.62 93 ALA A C 1
ATOM 767 O O . ALA A 1 93 ? -7.698 6.147 21.602 1.00 92.62 93 ALA A O 1
ATOM 768 N N . GLN A 1 94 ? -7.515 8.377 21.813 1.00 93.19 94 GLN A N 1
ATOM 769 C CA . GLN A 1 94 ? -8.003 8.425 23.192 1.00 93.19 94 GLN A CA 1
ATOM 770 C C . GLN A 1 94 ? -9.431 7.873 23.333 1.00 93.19 94 GLN A C 1
ATOM 772 O O . GLN A 1 94 ? -9.707 7.162 24.296 1.00 93.19 94 GLN A O 1
ATOM 777 N N . ILE A 1 95 ? -10.325 8.172 22.384 1.00 91.62 95 ILE A N 1
ATOM 778 C CA . ILE A 1 95 ? -11.707 7.663 22.378 1.00 91.62 95 ILE A CA 1
ATOM 779 C C . ILE A 1 95 ? -11.732 6.138 22.226 1.00 91.62 95 ILE A C 1
ATOM 781 O O . ILE A 1 95 ? -12.493 5.468 22.918 1.00 91.62 95 ILE A O 1
ATOM 785 N N . PHE A 1 96 ? -10.889 5.588 21.351 1.00 87.88 96 PHE A N 1
ATOM 786 C CA . PHE A 1 96 ? -10.834 4.149 21.078 1.00 87.88 96 PHE A CA 1
ATOM 787 C C . PHE A 1 96 ? -9.909 3.365 22.024 1.00 87.88 96 PHE A C 1
ATOM 789 O O . PHE A 1 96 ? -9.767 2.158 21.866 1.00 87.88 96 PHE A O 1
ATOM 796 N N . GLY A 1 97 ? -9.289 4.021 23.013 1.00 88.25 97 GLY A N 1
ATOM 797 C CA . GLY A 1 97 ? -8.364 3.372 23.950 1.00 88.25 97 GLY A CA 1
ATOM 798 C C . GLY A 1 97 ? -7.033 2.944 23.321 1.00 88.25 97 GLY A C 1
ATOM 799 O O . GLY A 1 97 ? -6.310 2.133 23.894 1.00 88.25 97 GLY A O 1
ATOM 800 N N . GLU A 1 98 ? -6.699 3.499 22.158 1.00 87.81 98 GLU A N 1
ATOM 801 C CA . GLU A 1 98 ? -5.482 3.212 21.406 1.00 87.81 98 GLU A CA 1
ATOM 802 C C . GLU A 1 98 ? -4.438 4.321 21.601 1.00 87.81 98 GLU A C 1
ATOM 804 O O . GLU A 1 98 ? -4.726 5.447 22.012 1.00 87.81 98 GLU A O 1
ATOM 809 N N . SER A 1 99 ? -3.182 4.030 21.263 1.00 90.06 99 SER A N 1
ATOM 810 C CA . SER A 1 99 ? -2.156 5.080 21.210 1.00 90.06 99 SER A CA 1
ATOM 811 C C . SER A 1 99 ? -2.296 5.925 19.937 1.00 90.06 99 SER A C 1
ATOM 813 O O . SER A 1 99 ? -2.616 5.401 18.870 1.00 90.06 99 SER A O 1
ATOM 815 N N . ALA A 1 100 ? -1.960 7.220 19.995 1.00 91.25 100 ALA A N 1
ATOM 816 C CA . ALA A 1 100 ? -1.949 8.087 18.805 1.00 91.25 100 ALA A CA 1
ATOM 817 C C . ALA A 1 100 ? -1.083 7.511 17.665 1.00 91.25 100 ALA A C 1
ATOM 819 O O . ALA A 1 100 ? -1.424 7.621 16.488 1.00 91.25 100 ALA A O 1
ATOM 820 N N . LYS A 1 101 ? 0.012 6.821 18.018 1.00 91.69 101 LYS A N 1
ATOM 821 C CA . LYS A 1 101 ? 0.877 6.120 17.063 1.00 91.69 101 LYS A CA 1
ATOM 822 C C . LYS A 1 101 ? 0.167 4.941 16.394 1.00 91.69 101 LYS A C 1
ATOM 824 O O . LYS A 1 101 ? 0.359 4.740 15.201 1.00 91.69 101 LYS A O 1
ATOM 829 N N . ALA A 1 102 ? -0.625 4.164 17.132 1.00 88.38 102 ALA A N 1
ATOM 830 C CA . ALA A 1 102 ? -1.419 3.079 16.555 1.00 88.38 102 ALA A CA 1
ATOM 831 C C . ALA A 1 102 ? -2.461 3.633 15.575 1.00 88.38 102 ALA A C 1
ATOM 833 O O . ALA A 1 102 ? -2.525 3.176 14.437 1.00 88.38 102 ALA A O 1
ATOM 834 N N . PHE A 1 103 ? -3.170 4.696 15.966 1.00 91.75 103 PHE A N 1
ATOM 835 C CA . PHE A 1 103 ? -4.163 5.337 15.103 1.00 91.75 103 PHE A CA 1
ATOM 836 C C . PHE A 1 103 ? -3.549 5.882 13.804 1.00 91.75 103 PHE A C 1
ATOM 838 O O . PHE A 1 103 ? -4.057 5.627 12.714 1.00 91.75 103 PHE A O 1
ATOM 845 N N . SER A 1 104 ? -2.391 6.544 13.901 1.00 92.06 104 SER A N 1
ATOM 846 C CA . SER A 1 104 ? -1.630 7.020 12.738 1.00 92.06 104 SER A CA 1
ATOM 847 C C . SER A 1 104 ? -1.256 5.883 11.775 1.00 92.06 104 SER A C 1
ATOM 849 O O . SER A 1 104 ? -1.403 6.019 10.560 1.00 92.06 104 SER A O 1
ATOM 851 N N . LYS A 1 105 ? -0.857 4.714 12.296 1.00 92.44 105 LYS A N 1
ATOM 852 C CA . LYS A 1 105 ? -0.566 3.536 11.463 1.00 92.44 105 LYS A CA 1
ATOM 853 C C . LYS A 1 105 ? -1.787 3.020 10.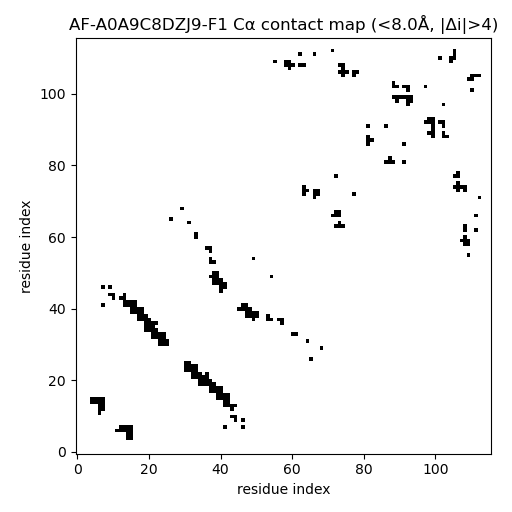711 1.00 92.44 105 LYS A C 1
ATOM 855 O O . LYS A 1 105 ? -1.623 2.465 9.625 1.00 92.44 105 LYS A O 1
ATOM 860 N N . TYR A 1 106 ? -2.994 3.175 11.252 1.00 92.44 106 TYR A N 1
ATOM 861 C CA . TYR A 1 106 ? -4.204 2.752 10.553 1.00 92.44 106 TYR A CA 1
ATOM 862 C C . TYR A 1 106 ? -4.468 3.616 9.319 1.00 92.44 106 TYR A C 1
ATOM 864 O O . TYR A 1 106 ? -4.723 3.052 8.252 1.00 92.44 106 TYR A O 1
ATOM 872 N N . GLU A 1 107 ? -4.315 4.939 9.448 1.00 92.62 107 GLU A N 1
ATOM 873 C CA . GLU A 1 107 ? -4.503 5.932 8.373 1.00 92.62 107 GLU A CA 1
ATOM 874 C C . GLU A 1 107 ? -3.389 5.914 7.321 1.00 92.62 107 GLU A C 1
ATOM 876 O O . GLU A 1 107 ? -3.641 6.141 6.139 1.00 92.62 107 GLU A O 1
ATOM 881 N N . ASN A 1 108 ? -2.169 5.548 7.716 1.00 92.25 108 ASN A N 1
ATOM 882 C CA . ASN A 1 108 ? -1.076 5.303 6.770 1.00 92.25 108 ASN A CA 1
ATOM 883 C C . ASN A 1 108 ? -1.176 3.922 6.107 1.00 92.25 108 ASN A C 1
ATOM 885 O O . ASN A 1 108 ? -0.433 3.613 5.177 1.00 92.25 108 ASN A O 1
ATOM 889 N N . GLY A 1 109 ? -2.100 3.080 6.578 1.00 89.81 109 GLY A N 1
ATOM 890 C CA . GLY A 1 109 ? -2.255 1.714 6.107 1.00 89.81 109 GLY A CA 1
ATOM 891 C C . GLY A 1 109 ? -1.065 0.833 6.460 1.00 89.81 109 GLY A C 1
ATOM 892 O O . GLY A 1 109 ? -0.802 -0.085 5.711 1.00 89.81 109 GLY A O 1
ATOM 893 N N . GLU A 1 110 ? -0.352 1.081 7.560 1.00 91.44 110 GLU A N 1
ATOM 894 C CA . GLU A 1 110 ? 0.785 0.272 8.035 1.00 91.44 110 GLU A CA 1
ATOM 895 C C . GLU A 1 110 ? 0.346 -0.889 8.943 1.00 91.44 110 GLU A C 1
ATOM 897 O O . GLU A 1 110 ? 1.029 -1.910 9.040 1.00 91.44 110 GLU A O 1
ATOM 902 N N . ALA A 1 111 ? -0.808 -0.759 9.597 1.00 90.00 111 ALA A N 1
ATOM 903 C CA . ALA A 1 111 ? -1.374 -1.767 10.492 1.00 90.00 111 ALA A CA 1
ATOM 904 C C . ALA A 1 111 ? -2.881 -1.895 10.280 1.00 90.00 111 ALA A C 1
ATOM 906 O O . ALA A 1 111 ? -3.532 -0.916 9.938 1.00 90.00 111 ALA A O 1
ATOM 907 N N . THR A 1 112 ? -3.446 -3.077 10.505 1.00 88.00 112 THR A N 1
ATOM 908 C CA . THR A 1 112 ? -4.903 -3.276 10.522 1.00 88.00 112 THR A CA 1
ATOM 909 C C . THR A 1 112 ? -5.442 -2.956 11.915 1.00 88.00 112 THR A C 1
ATOM 911 O O . THR A 1 112 ? -4.776 -3.235 12.911 1.00 88.00 112 THR A O 1
ATOM 914 N N . GLN A 1 113 ? -6.616 -2.336 11.980 1.00 82.00 113 GLN A N 1
ATOM 915 C CA . GLN A 1 113 ? -7.317 -2.055 13.227 1.00 82.00 113 GLN A CA 1
ATOM 916 C C . GLN A 1 113 ? -7.768 -3.347 13.917 1.00 82.00 113 GLN A C 1
ATOM 918 O O . GLN A 1 113 ? -8.052 -4.352 13.262 1.00 82.00 113 GLN A O 1
ATOM 923 N N . SER A 1 114 ? -7.842 -3.297 15.241 1.00 78.19 114 SER A N 1
ATOM 924 C CA . SER A 1 114 ? -8.377 -4.372 16.072 1.00 78.19 114 SER A CA 1
ATOM 925 C C . SER A 1 114 ? -9.871 -4.580 15.786 1.00 78.19 114 SER A C 1
ATOM 927 O O . SER A 1 114 ? -10.595 -3.617 15.528 1.0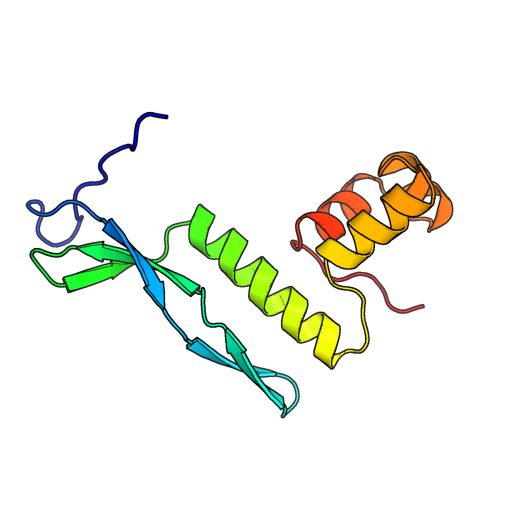0 78.19 114 SER A O 1
ATOM 929 N N . VAL A 1 115 ? -10.335 -5.830 15.845 1.00 68.88 115 VAL A N 1
ATOM 930 C CA . VAL A 1 115 ? -11.773 -6.148 15.865 1.00 68.88 115 VAL A CA 1
ATOM 931 C C . VAL A 1 115 ? -12.247 -6.064 17.319 1.00 68.88 115 VAL A C 1
ATOM 933 O O . VAL A 1 115 ? -11.529 -6.530 18.205 1.00 68.88 115 VAL A O 1
ATOM 936 N N . ALA A 1 116 ? -13.399 -5.430 17.555 1.00 59.34 116 ALA A N 1
ATOM 937 C CA . ALA A 1 116 ? -14.035 -5.345 18.873 1.00 59.34 116 ALA A CA 1
ATOM 938 C C . ALA A 1 116 ? -14.748 -6.649 19.256 1.00 59.34 116 ALA A C 1
ATOM 940 O O . ALA A 1 116 ? -15.263 -7.327 18.336 1.00 59.34 116 ALA A O 1
#

Sequence (116 aa):
MNQEKILCPVCERGELVFKKSASSYRYKGHDFTLEDIEFCECPACRYEVIMPEQSQRNEARIRDEHRKIDGLFTRVEIAQIRENFHLTQSQAAQIFGESAKAFSKYENGEATQSVA

Secondary structure (DSSP, 8-state):
-----PBPTTTSSSBPEEEEEEEEEEETTEEEEEEEEEEEE-TTT--EE--HHHHHHHHHHHHHHHHHHTT---HHHHHHHHHHTT--HHHHHHHHT--HHHHHHHHTTSSPPPP-

Foldseek 3Di:
DDDDFDQDPPPSPFTWDKDAAKDWDADPNDIDIDGGQIWTAGPVPRDIGQDPVSVLVNLLVVLQVVCVVVVHHRLCRLVVVCVVVVHDLCRVCVVVVHHSVVSVCRNSSNDGDDDD

Mean predicted aligned error: 4.74 Å